Protein AF-A0A141RP90-F1 (afdb_monomer)

Solvent-accessible surface area (backbone atoms only — not comparable to full-atom values): 3570 Å² total; per-residue (Å²): 118,45,76,44,65,75,87,54,98,79,70,86,51,63,66,54,58,47,52,54,51,51,51,54,36,44,76,71,74,40,45,74,81,77,76,40,48,74,43,72,53,61,86,93,46,83,74,80,90,82,87,80,135

Nearest PDB structures (foldseek):
  7mrv-assembly1_A  TM=3.414E-01  e=5.956E+00  Homo sapiens

Sequence (53 aa):
YIWLCHLSKDNNHPELAYKTVEWKLKSKGIIVGKDVQLLALKRNTPSELYEFE

Radius of gyration: 12.18 Å; Cα contacts (8 Å, |Δi|>4): 49; chains: 1; bounding box: 21×28×29 Å

Secondary structure (DSSP, 8-state):
-EEE----SS---HHHHHHHHHHHHHHTT--BTTTB-EEE--SSSPPPP----

pLDDT: mean 87.61, std 11.54, range [58.03, 98.38]

Mean predicted aligned error: 4.45 Å

Foldseek 3Di:
DAEDEDPDPPPPCLVVVQVVVQVVCVVVVHHDPPNHPYYYDDHPDDDDDDDDD

Structure (mmCIF, N/CA/C/O backbone):
data_AF-A0A141RP90-F1
#
_entry.id   AF-A0A141RP90-F1
#
loop_
_atom_site.group_PDB
_atom_sit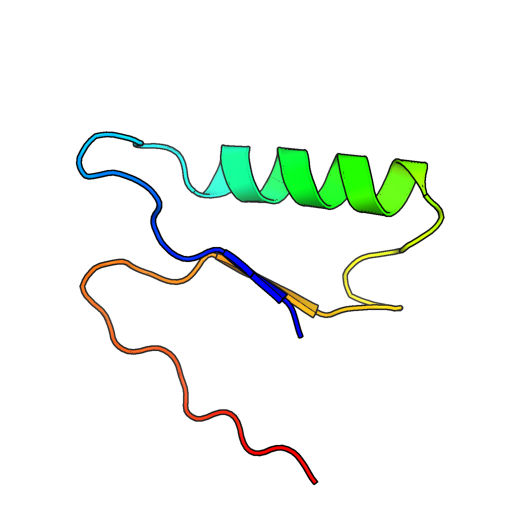e.id
_atom_site.type_symbol
_atom_site.label_atom_id
_atom_site.label_alt_id
_atom_site.label_comp_id
_atom_site.label_asym_id
_atom_site.label_entity_id
_atom_site.label_seq_id
_atom_site.pdbx_PDB_ins_code
_atom_site.Cartn_x
_atom_site.Cartn_y
_atom_site.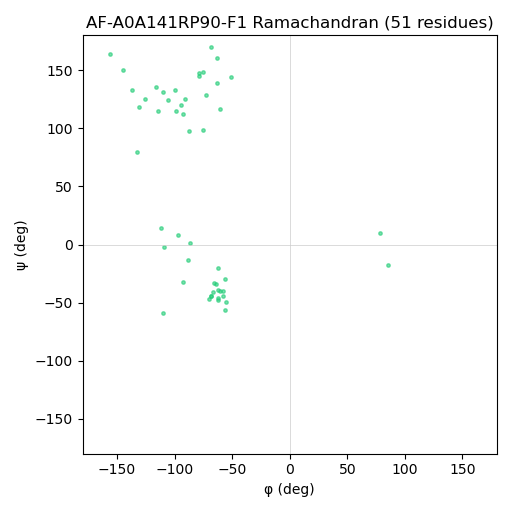Cartn_z
_atom_site.occupancy
_atom_site.B_iso_or_equiv
_atom_site.auth_seq_id
_atom_site.auth_comp_id
_atom_site.auth_asym_id
_atom_site.auth_atom_id
_atom_site.pdbx_PDB_model_num
ATOM 1 N N . TYR A 1 1 ? -6.466 -4.854 5.137 1.00 92.19 1 TYR A N 1
ATOM 2 C CA . TYR A 1 1 ? -5.188 -4.678 4.417 1.00 92.19 1 TYR A CA 1
ATOM 3 C C . TYR A 1 1 ? -5.471 -4.251 2.985 1.00 92.19 1 TYR A C 1
ATOM 5 O O . TYR A 1 1 ? -6.501 -4.636 2.446 1.00 92.19 1 TYR A O 1
ATOM 13 N N . ILE A 1 2 ? -4.598 -3.437 2.393 1.00 94.06 2 ILE A N 1
ATOM 14 C CA . ILE A 1 2 ? -4.647 -3.000 0.994 1.00 94.06 2 ILE A CA 1
ATOM 15 C C . ILE A 1 2 ? -3.255 -3.220 0.403 1.00 94.06 2 ILE A C 1
ATOM 17 O O . ILE A 1 2 ? -2.286 -2.609 0.853 1.00 94.06 2 ILE A O 1
ATOM 21 N N . TRP A 1 3 ? -3.160 -4.068 -0.618 1.00 92.12 3 TRP A N 1
ATOM 22 C CA . TRP A 1 3 ? -1.908 -4.329 -1.323 1.00 92.12 3 TRP A CA 1
ATOM 23 C C . TRP A 1 3 ? -1.917 -3.657 -2.690 1.00 92.12 3 TRP A C 1
ATOM 25 O O . TRP A 1 3 ? -2.797 -3.885 -3.519 1.00 92.12 3 TRP A O 1
ATOM 35 N N . LEU A 1 4 ? -0.912 -2.826 -2.922 1.00 91.06 4 LEU A N 1
ATOM 36 C CA . LEU A 1 4 ? -0.616 -2.227 -4.207 1.00 91.06 4 LEU A CA 1
ATOM 37 C C . LEU A 1 4 ? 0.285 -3.192 -4.967 1.00 91.06 4 LEU A C 1
ATOM 39 O O . LEU A 1 4 ? 1.496 -3.261 -4.745 1.00 91.06 4 LEU A O 1
ATOM 43 N N . CYS A 1 5 ? -0.338 -3.969 -5.845 1.00 86.00 5 CYS A N 1
ATOM 44 C CA . CYS A 1 5 ? 0.365 -4.840 -6.773 1.00 86.00 5 CYS A CA 1
ATOM 45 C C . CYS A 1 5 ? 0.966 -4.007 -7.912 1.00 86.00 5 CYS A C 1
ATOM 47 O O . CYS A 1 5 ? 0.415 -2.979 -8.310 1.00 86.00 5 CYS A O 1
ATOM 49 N N . HIS A 1 6 ? 2.101 -4.444 -8.459 1.00 71.12 6 HIS A N 1
ATOM 50 C CA . HIS A 1 6 ? 2.722 -3.756 -9.590 1.00 71.12 6 HIS A CA 1
ATOM 51 C C . HIS A 1 6 ? 1.778 -3.736 -10.802 1.00 71.12 6 HIS A C 1
ATOM 53 O O . HIS A 1 6 ? 1.462 -4.777 -11.367 1.00 71.12 6 HIS A O 1
ATOM 59 N N . LEU A 1 7 ? 1.363 -2.534 -11.211 1.00 59.47 7 LEU A N 1
ATOM 60 C CA . LEU A 1 7 ? 0.367 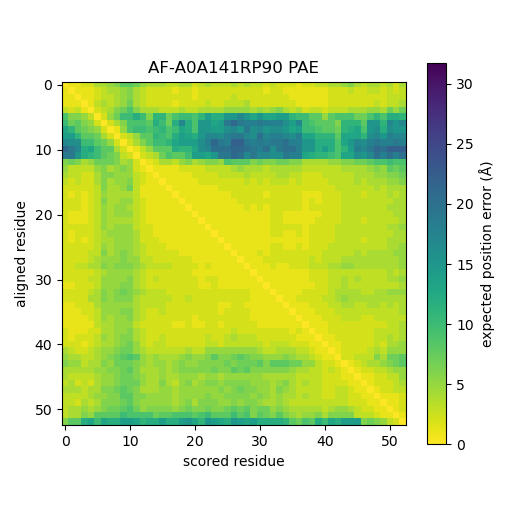-2.324 -12.269 1.00 59.47 7 LEU A CA 1
ATOM 61 C C . LEU A 1 7 ? 0.952 -2.242 -13.690 1.00 59.47 7 LEU A C 1
ATOM 63 O O . LEU A 1 7 ? 0.201 -2.332 -14.654 1.00 59.47 7 LEU A O 1
ATOM 67 N N . SER A 1 8 ? 2.268 -2.084 -13.870 1.00 59.06 8 SER A N 1
ATOM 68 C CA . SER A 1 8 ? 2.879 -2.158 -15.206 1.00 59.06 8 SER A CA 1
ATOM 69 C C . SER A 1 8 ? 4.361 -2.525 -15.155 1.00 59.06 8 SER A C 1
ATOM 71 O O . SER A 1 8 ? 4.987 -2.446 -14.095 1.00 59.06 8 SER A O 1
ATOM 73 N N . LYS A 1 9 ? 4.913 -2.936 -16.304 1.00 59.03 9 LYS A N 1
ATOM 74 C CA . LYS A 1 9 ? 6.321 -3.325 -16.499 1.00 59.03 9 LYS A CA 1
ATOM 75 C C . LYS A 1 9 ? 7.286 -2.137 -16.315 1.00 59.03 9 LYS A C 1
ATOM 77 O O . LYS A 1 9 ? 8.349 -2.332 -15.729 1.00 59.03 9 LYS A O 1
ATOM 82 N N . ASP A 1 10 ? 6.841 -0.931 -16.680 1.00 60.34 10 ASP A N 1
ATOM 83 C CA . ASP A 1 10 ? 7.647 0.304 -16.757 1.00 60.34 10 ASP A CA 1
ATOM 84 C C . ASP A 1 10 ? 7.327 1.351 -15.675 1.00 60.34 10 ASP A C 1
ATOM 86 O O . ASP A 1 10 ? 7.946 2.413 -15.622 1.00 60.34 10 ASP A O 1
ATOM 90 N N . ASN A 1 11 ? 6.343 1.099 -14.804 1.00 58.03 11 ASN A N 1
ATOM 91 C CA . ASN A 1 11 ? 6.027 2.028 -13.720 1.00 58.03 11 ASN A CA 1
ATOM 92 C C . ASN A 1 11 ? 7.097 1.913 -12.619 1.00 58.03 11 ASN A C 1
ATOM 94 O O . ASN A 1 11 ? 7.079 0.978 -11.814 1.00 58.03 11 ASN A O 1
ATOM 98 N N . ASN A 1 12 ? 8.055 2.842 -12.642 1.00 64.69 12 ASN A N 1
ATOM 99 C CA . ASN A 1 12 ? 9.327 2.774 -11.913 1.00 64.69 12 ASN A CA 1
ATOM 100 C C . ASN A 1 12 ? 9.290 3.300 -10.465 1.00 64.69 12 ASN A C 1
ATOM 102 O O . ASN A 1 12 ? 10.325 3.293 -9.804 1.00 64.69 12 ASN A O 1
ATOM 106 N N . HIS A 1 13 ? 8.137 3.747 -9.953 1.00 79.81 13 HIS A N 1
ATOM 107 C CA . HIS A 1 13 ? 8.060 4.409 -8.641 1.00 79.81 13 HIS A CA 1
ATOM 108 C C . HIS A 1 13 ? 6.915 3.858 -7.773 1.00 79.81 13 HIS A C 1
ATOM 110 O O . HIS A 1 13 ? 5.851 4.483 -7.689 1.00 79.81 13 HIS A O 1
ATOM 116 N N . PRO A 1 14 ? 7.091 2.692 -7.120 1.00 83.31 14 PRO A N 1
ATOM 117 C CA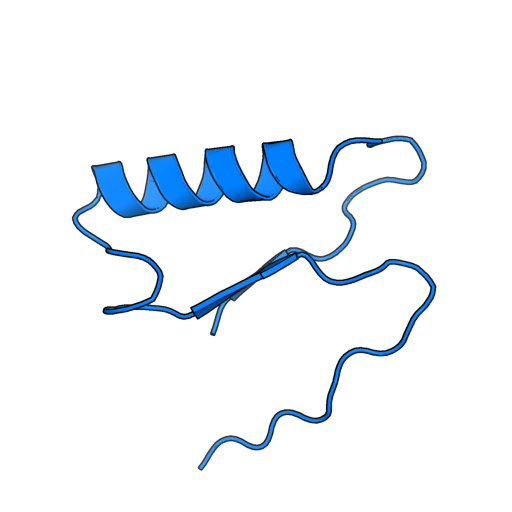 . PRO A 1 14 ? 6.099 2.150 -6.185 1.00 83.31 14 PRO A CA 1
ATOM 118 C C . PRO A 1 14 ? 5.755 3.130 -5.048 1.00 83.31 14 PRO A C 1
ATOM 120 O O . PRO A 1 14 ? 4.612 3.171 -4.591 1.00 83.31 14 PRO A O 1
ATOM 123 N N . GLU A 1 15 ? 6.694 3.991 -4.657 1.00 86.56 15 GLU A N 1
ATOM 124 C CA . GLU A 1 15 ? 6.507 5.043 -3.655 1.00 86.56 15 GLU A CA 1
ATOM 125 C C . GLU A 1 15 ? 5.482 6.092 -4.102 1.00 86.56 15 GLU A C 1
ATOM 127 O O . GLU A 1 15 ? 4.745 6.630 -3.275 1.00 86.56 15 GLU A O 1
ATOM 132 N N . LEU A 1 16 ? 5.410 6.383 -5.406 1.00 88.75 16 LEU A N 1
ATOM 133 C CA . LEU A 1 16 ? 4.442 7.335 -5.946 1.00 88.75 16 LEU A CA 1
ATOM 134 C C . LEU A 1 16 ? 3.029 6.756 -5.874 1.00 88.75 16 LEU A C 1
ATOM 136 O O . LEU A 1 16 ? 2.127 7.419 -5.371 1.00 88.75 16 LEU A O 1
ATOM 140 N N . ALA A 1 17 ? 2.853 5.502 -6.302 1.00 88.50 17 ALA A N 1
ATOM 141 C CA . ALA A 1 17 ? 1.573 4.805 -6.194 1.00 88.50 17 ALA A CA 1
ATOM 142 C C . ALA A 1 17 ? 1.103 4.727 -4.734 1.00 88.50 17 ALA A C 1
ATOM 144 O O . ALA A 1 17 ? -0.053 5.036 -4.440 1.00 88.50 17 ALA A O 1
ATOM 145 N N . TYR A 1 18 ? 2.021 4.395 -3.821 1.00 93.12 18 TYR A N 1
ATOM 146 C CA . TYR A 1 18 ? 1.754 4.400 -2.388 1.00 93.12 18 TYR A CA 1
ATOM 147 C C . TYR A 1 18 ? 1.265 5.769 -1.908 1.00 93.12 18 TYR A C 1
ATOM 149 O O . TYR A 1 18 ? 0.163 5.866 -1.367 1.00 93.12 18 TYR A O 1
ATOM 157 N N . LYS A 1 19 ? 2.035 6.838 -2.154 1.00 94.06 19 LYS A N 1
ATOM 158 C CA . LYS A 1 19 ? 1.683 8.197 -1.708 1.00 94.06 19 LYS A CA 1
ATOM 159 C C . LYS A 1 19 ? 0.367 8.687 -2.302 1.00 94.06 19 LYS A C 1
ATOM 161 O O . LYS A 1 19 ? -0.426 9.307 -1.600 1.00 94.06 19 LYS A O 1
ATOM 166 N N . THR A 1 20 ? 0.100 8.399 -3.575 1.00 94.50 20 THR A N 1
ATOM 167 C CA . THR A 1 20 ? -1.165 8.773 -4.221 1.00 94.50 20 THR A CA 1
ATOM 168 C C . THR A 1 20 ? -2.357 8.100 -3.547 1.00 94.50 20 THR A C 1
ATOM 170 O O . THR A 1 20 ? -3.358 8.765 -3.263 1.00 94.50 20 THR A O 1
ATOM 173 N N . VAL A 1 21 ? -2.261 6.799 -3.266 1.00 94.94 21 VAL A N 1
ATOM 174 C CA . VAL A 1 21 ? -3.339 6.058 -2.599 1.00 94.94 21 VAL A CA 1
ATOM 175 C C . VAL A 1 21 ? -3.493 6.514 -1.151 1.00 94.94 21 VAL A C 1
ATOM 177 O O . VAL A 1 21 ? -4.615 6.786 -0.728 1.00 94.94 21 VAL A O 1
ATOM 180 N N . GLU A 1 22 ? -2.392 6.690 -0.420 1.00 97.19 22 GLU A N 1
ATOM 181 C CA . GLU A 1 22 ? -2.392 7.228 0.944 1.00 97.19 22 GLU A CA 1
ATOM 182 C C . GLU A 1 22 ? -3.089 8.593 1.011 1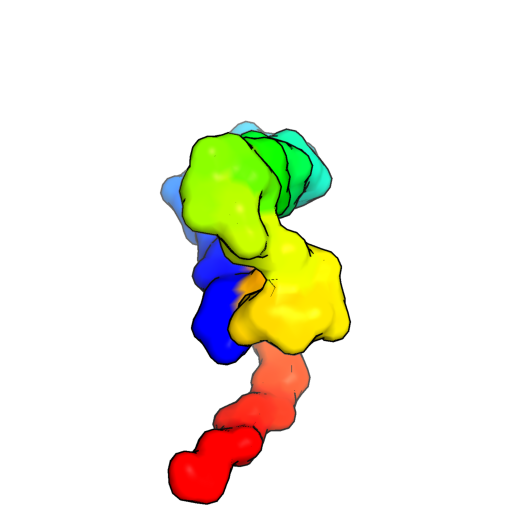.00 97.19 22 GLU A C 1
ATOM 184 O O . GLU A 1 22 ? -3.996 8.789 1.820 1.00 97.19 22 GLU A O 1
ATOM 189 N N . TRP A 1 23 ? -2.741 9.529 0.124 1.00 97.81 23 TRP A N 1
ATOM 190 C CA . TRP A 1 23 ? -3.397 10.836 0.061 1.00 97.81 23 TRP A CA 1
ATOM 191 C C . TRP A 1 23 ? -4.878 10.731 -0.272 1.00 97.81 23 TRP A C 1
ATOM 193 O O . TRP A 1 23 ? -5.694 11.449 0.314 1.00 97.81 23 TRP A O 1
ATOM 203 N N . LYS A 1 24 ? -5.256 9.825 -1.178 1.00 97.94 24 LYS A N 1
ATOM 204 C CA . LYS A 1 24 ? -6.666 9.639 -1.517 1.00 97.94 24 LYS A CA 1
ATOM 205 C C . LYS A 1 24 ? -7.458 9.067 -0.343 1.00 97.94 24 LYS A C 1
ATOM 207 O O . LYS A 1 24 ? -8.567 9.539 -0.096 1.00 97.94 24 LYS A O 1
ATOM 212 N N . LEU A 1 25 ? -6.895 8.114 0.396 1.00 97.88 25 LEU A N 1
ATOM 213 C CA . LEU A 1 25 ? -7.483 7.575 1.624 1.00 97.88 25 LEU A CA 1
ATOM 214 C C . LEU A 1 25 ? -7.619 8.667 2.688 1.00 97.88 25 LEU A C 1
ATOM 216 O O . LEU A 1 25 ? -8.719 8.889 3.198 1.00 97.88 25 LEU A O 1
ATOM 220 N N . LYS A 1 26 ? -6.554 9.441 2.914 1.00 97.88 26 LYS A N 1
ATOM 221 C CA . LYS A 1 26 ? -6.554 10.562 3.859 1.00 97.88 26 LYS A CA 1
ATOM 222 C C . LYS A 1 26 ? -7.616 11.606 3.517 1.00 97.88 26 LYS A C 1
ATOM 224 O O . LYS A 1 26 ? -8.306 12.083 4.411 1.00 97.88 26 LYS A O 1
ATOM 229 N N . SER A 1 27 ? -7.812 11.917 2.231 1.00 98.12 27 SER A N 1
ATOM 230 C CA . SER A 1 27 ? -8.866 12.844 1.779 1.00 98.12 27 SER A CA 1
ATOM 231 C C . SER A 1 27 ? -10.289 12.361 2.088 1.00 98.12 27 SER A C 1
ATOM 233 O O . SER A 1 27 ? -11.214 13.165 2.128 1.00 98.12 27 SER A O 1
ATOM 235 N N . LYS A 1 28 ? -10.463 11.056 2.322 1.00 97.88 28 LYS A N 1
ATOM 236 C CA . LYS A 1 28 ? -11.722 10.435 2.750 1.00 97.88 28 LYS A CA 1
ATOM 237 C C . LYS A 1 28 ? -11.790 10.211 4.267 1.00 97.88 28 LYS A C 1
ATOM 239 O O . LYS A 1 28 ? -12.704 9.541 4.729 1.00 97.88 28 LYS A O 1
ATOM 244 N N . GLY A 1 29 ? -10.827 10.733 5.030 1.00 97.88 29 GLY A N 1
ATOM 245 C CA . GLY A 1 29 ? -10.741 10.543 6.479 1.00 97.88 29 GLY A CA 1
ATOM 246 C C . GLY A 1 29 ? -10.180 9.187 6.916 1.00 97.88 29 GLY A C 1
ATOM 247 O O . GLY A 1 29 ? -10.238 8.885 8.100 1.00 97.88 29 GLY A O 1
ATOM 248 N N . ILE A 1 30 ? -9.631 8.387 5.995 1.00 98.38 30 ILE A N 1
ATOM 249 C CA . ILE A 1 30 ? -9.034 7.079 6.294 1.00 98.38 30 ILE A CA 1
ATOM 250 C C . ILE A 1 30 ? -7.527 7.261 6.501 1.00 98.38 30 ILE A C 1
ATOM 252 O O . ILE A 1 30 ? -6.813 7.707 5.599 1.00 98.38 30 ILE A O 1
ATOM 256 N N . ILE A 1 31 ? -7.035 6.906 7.681 1.00 97.19 31 ILE A N 1
ATOM 257 C CA . ILE A 1 31 ? -5.644 7.048 8.105 1.00 97.19 31 ILE A CA 1
ATOM 258 C C . ILE A 1 31 ? -4.925 5.705 7.941 1.00 97.19 31 ILE A C 1
ATOM 260 O O . ILE A 1 31 ? -5.220 4.724 8.624 1.00 97.19 31 ILE A O 1
ATOM 264 N N . VAL A 1 32 ? -3.939 5.664 7.044 1.00 97.31 32 VAL A N 1
ATOM 265 C CA . VAL A 1 32 ? -3.056 4.500 6.873 1.00 97.31 32 VAL A CA 1
ATOM 266 C C . VAL A 1 32 ? -2.254 4.253 8.156 1.00 97.31 32 VAL A C 1
ATOM 268 O O . VAL A 1 32 ? -1.807 5.192 8.810 1.00 97.31 32 VAL A O 1
ATOM 271 N N . GLY A 1 33 ? -2.106 2.986 8.540 1.00 95.06 33 GLY A N 1
ATOM 272 C CA . GLY A 1 33 ? -1.462 2.552 9.782 1.00 95.06 33 GLY A CA 1
ATOM 273 C C . GLY A 1 33 ? -2.399 2.529 10.994 1.00 95.06 33 GLY A C 1
ATOM 274 O O . GLY A 1 33 ? -2.093 1.849 11.970 1.00 95.06 33 GLY A O 1
ATOM 275 N N . LYS A 1 34 ? -3.550 3.212 10.918 1.00 97.00 34 LYS A N 1
ATOM 276 C CA . LYS A 1 34 ? -4.593 3.206 11.954 1.00 97.00 34 LYS A CA 1
ATOM 277 C C . LYS A 1 34 ? -5.844 2.459 11.496 1.00 97.00 34 LYS A C 1
ATOM 279 O O . LYS A 1 34 ? -6.239 1.489 12.128 1.00 97.00 34 LYS A O 1
ATOM 284 N N . ASP A 1 35 ? -6.444 2.908 10.397 1.00 97.31 35 ASP A N 1
ATOM 285 C CA . ASP A 1 35 ? -7.721 2.387 9.899 1.00 97.31 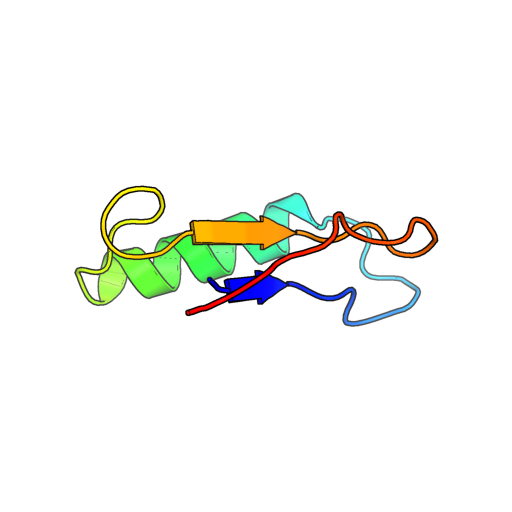35 ASP A CA 1
ATOM 286 C C . ASP A 1 35 ? -7.507 1.257 8.883 1.00 97.31 35 ASP A C 1
ATOM 288 O O . ASP A 1 35 ? -8.294 0.318 8.794 1.00 97.31 35 ASP A O 1
ATOM 292 N N . VAL A 1 36 ? -6.417 1.330 8.112 1.00 96.31 36 VAL A N 1
ATOM 293 C CA . VAL A 1 36 ? -6.012 0.297 7.151 1.00 96.31 36 VAL A CA 1
ATOM 294 C C . VAL A 1 36 ? -4.494 0.172 7.091 1.00 96.31 36 VAL A C 1
ATOM 296 O O . VAL A 1 36 ? -3.773 1.154 7.239 1.00 96.31 36 VAL A O 1
ATOM 299 N N . GLN A 1 37 ? -4.003 -1.028 6.790 1.00 95.50 37 GLN A N 1
ATOM 300 C CA . GLN A 1 37 ? -2.611 -1.245 6.390 1.00 95.50 37 GLN A CA 1
ATOM 301 C C . GLN A 1 37 ? -2.501 -1.142 4.867 1.00 95.50 37 GLN A C 1
ATOM 303 O O . GLN A 1 37 ? -3.232 -1.848 4.169 1.00 95.50 37 GLN A O 1
ATOM 308 N N . LEU A 1 38 ? -1.622 -0.271 4.365 1.00 95.31 38 LEU A N 1
ATOM 309 C CA . LEU A 1 38 ? -1.327 -0.095 2.940 1.00 95.31 38 LEU A CA 1
ATOM 310 C C . LEU A 1 38 ? 0.088 -0.612 2.669 1.00 95.31 38 LEU A C 1
ATOM 312 O O . LEU A 1 38 ? 1.011 -0.265 3.399 1.00 95.31 38 LEU A O 1
ATOM 316 N N . LEU A 1 39 ? 0.269 -1.437 1.640 1.00 92.19 39 LEU A N 1
ATOM 317 C CA . LEU A 1 39 ? 1.553 -2.070 1.327 1.00 92.19 39 LEU A CA 1
ATOM 318 C C . LEU A 1 39 ? 1.819 -2.010 -0.173 1.00 92.19 39 LEU A C 1
ATOM 320 O O . LEU A 1 39 ? 0.949 -2.372 -0.958 1.00 92.19 39 LEU A O 1
ATOM 324 N N . ALA A 1 40 ? 3.022 -1.606 -0.579 1.00 89.75 40 ALA A N 1
ATOM 325 C CA . ALA A 1 40 ? 3.491 -1.774 -1.953 1.00 89.75 40 ALA A CA 1
ATOM 326 C C . ALA A 1 40 ? 4.260 -3.095 -2.060 1.00 89.75 40 ALA A C 1
ATOM 328 O O . ALA A 1 40 ? 5.317 -3.254 -1.448 1.00 89.75 40 ALA A O 1
ATOM 329 N N . LEU A 1 41 ? 3.710 -4.057 -2.801 1.00 88.19 41 LEU A N 1
ATOM 330 C CA . LEU A 1 41 ? 4.345 -5.363 -2.975 1.00 88.19 41 LEU A CA 1
ATOM 331 C C . L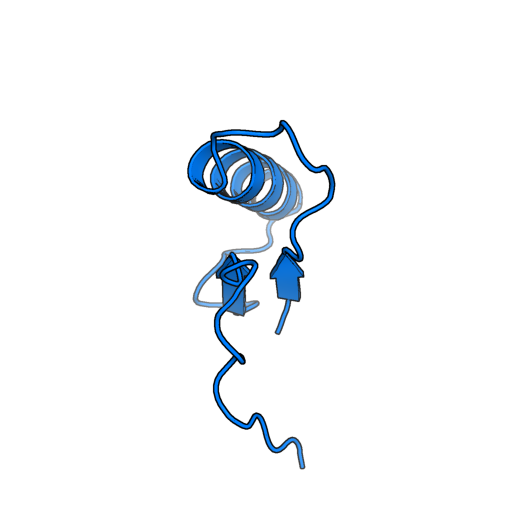EU A 1 41 ? 5.470 -5.281 -4.003 1.00 88.19 41 LEU A C 1
ATOM 333 O O . LEU A 1 41 ? 5.364 -4.528 -4.965 1.00 88.19 41 LEU A O 1
ATOM 337 N N . LYS A 1 42 ? 6.521 -6.088 -3.820 1.00 82.88 42 LYS A N 1
ATOM 338 C CA . LYS A 1 42 ? 7.630 -6.227 -4.775 1.00 82.88 42 LYS A CA 1
ATOM 339 C C . LYS A 1 42 ? 7.226 -7.141 -5.937 1.00 82.88 42 LYS A C 1
ATOM 341 O O . LYS A 1 42 ? 6.525 -8.125 -5.748 1.00 82.88 42 LYS A O 1
ATOM 346 N N . ARG A 1 43 ? 7.709 -6.848 -7.147 1.00 78.88 43 ARG A N 1
ATOM 347 C CA . ARG A 1 43 ? 7.295 -7.533 -8.389 1.00 78.88 43 ARG A CA 1
ATOM 348 C C . ARG A 1 43 ? 7.745 -8.990 -8.470 1.00 78.88 43 ARG A C 1
ATOM 350 O O . ARG A 1 43 ? 6.977 -9.848 -8.880 1.00 78.88 43 ARG A O 1
ATOM 357 N N . ASN A 1 44 ? 9.002 -9.235 -8.110 1.00 81.75 44 ASN A N 1
ATOM 358 C CA . ASN A 1 44 ? 9.679 -10.521 -8.308 1.00 81.75 44 ASN A CA 1
ATOM 359 C C . ASN A 1 44 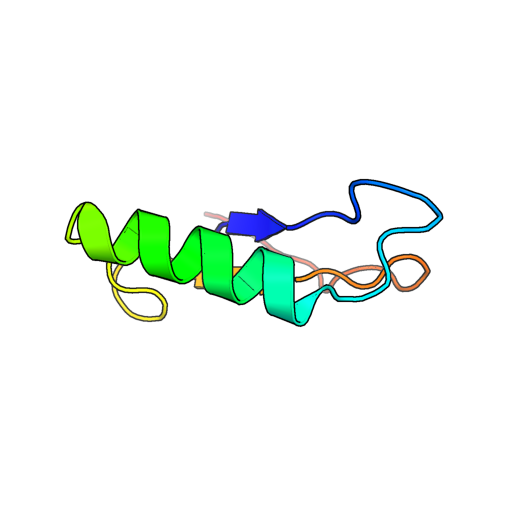? 9.967 -11.227 -6.981 1.00 81.75 44 ASN A C 1
ATOM 361 O O . ASN A 1 44 ? 10.796 -12.130 -6.918 1.00 81.75 44 ASN A O 1
ATOM 365 N N . THR A 1 45 ? 9.341 -10.768 -5.904 1.00 84.62 45 THR A N 1
ATOM 366 C CA . THR A 1 45 ? 9.512 -11.346 -4.579 1.00 84.62 45 THR A CA 1
ATOM 367 C C . THR A 1 45 ? 8.124 -11.679 -4.064 1.00 84.62 45 THR A C 1
ATOM 369 O O . THR A 1 45 ? 7.280 -10.780 -4.049 1.00 84.62 45 THR A O 1
ATOM 372 N N . PRO A 1 46 ? 7.874 -12.936 -3.666 1.00 88.31 46 PRO A N 1
ATOM 373 C CA . PRO A 1 46 ? 6.648 -13.289 -2.972 1.00 88.31 46 PRO A CA 1
ATOM 374 C C . PRO A 1 46 ? 6.416 -12.342 -1.795 1.00 88.31 46 PRO A C 1
ATOM 3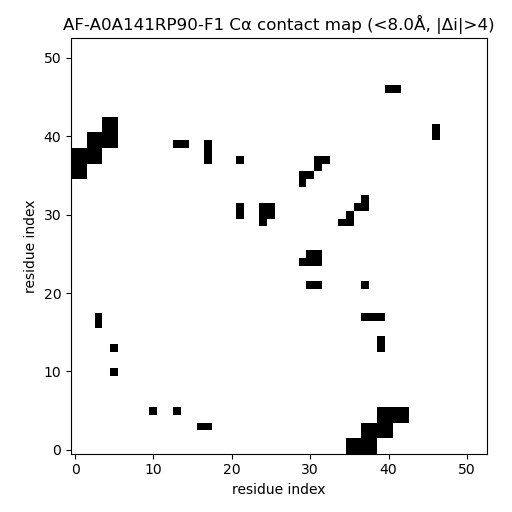76 O O . PRO A 1 46 ? 7.369 -11.906 -1.142 1.00 88.31 46 PRO A O 1
ATOM 379 N N . SER A 1 47 ? 5.156 -12.009 -1.538 1.00 88.38 47 SER A N 1
ATOM 380 C CA . SER A 1 47 ? 4.809 -11.331 -0.297 1.00 88.38 47 SER A CA 1
ATOM 381 C C . SER A 1 47 ? 5.001 -12.277 0.887 1.00 88.38 47 SER A C 1
ATOM 383 O O . SER A 1 47 ? 5.158 -13.488 0.719 1.00 88.38 47 SER A O 1
ATOM 385 N N . GLU A 1 48 ? 4.927 -11.730 2.094 1.00 89.06 48 GLU A N 1
ATOM 386 C CA . GLU A 1 48 ? 4.751 -12.552 3.288 1.00 89.06 48 GLU A CA 1
ATOM 387 C C . GLU A 1 48 ? 3.403 -13.291 3.237 1.00 89.06 48 GLU A C 1
ATOM 389 O O . GLU A 1 48 ? 2.501 -12.927 2.469 1.00 89.06 48 GLU A O 1
ATOM 394 N N . LEU A 1 49 ? 3.285 -14.352 4.037 1.00 91.62 49 LEU A N 1
ATOM 395 C CA . LEU A 1 49 ? 2.019 -15.042 4.251 1.00 91.62 49 LEU A CA 1
ATOM 396 C C . LEU A 1 49 ? 1.119 -14.159 5.123 1.00 91.62 49 LEU A C 1
ATOM 398 O O . LEU A 1 49 ? 1.537 -13.714 6.190 1.00 91.62 49 LEU A O 1
ATOM 402 N N . TYR A 1 50 ? -0.112 -13.929 4.672 1.00 89.06 50 TYR A N 1
ATOM 403 C CA . TYR A 1 50 ? -1.132 -13.220 5.441 1.00 89.06 50 TYR A CA 1
ATOM 404 C C . TYR A 1 50 ? -2.268 -14.186 5.763 1.00 89.06 50 TYR A C 1
ATOM 406 O O . TYR A 1 50 ? -2.960 -14.644 4.855 1.00 89.06 50 TYR A O 1
ATOM 414 N N . GLU A 1 51 ? -2.458 -14.472 7.047 1.00 90.94 51 GLU A N 1
ATOM 415 C CA . GLU A 1 51 ? -3.615 -15.207 7.554 1.00 90.94 51 GLU A CA 1
ATOM 416 C C . GLU A 1 51 ? -4.629 -14.213 8.122 1.00 90.94 51 GLU A C 1
ATOM 418 O O . GLU A 1 51 ? -4.272 -13.285 8.851 1.00 90.94 51 GLU A O 1
ATOM 423 N N . PHE A 1 52 ? -5.891 -14.389 7.740 1.00 86.94 52 PHE A N 1
ATOM 424 C CA . PHE A 1 52 ? -7.023 -13.624 8.250 1.00 86.94 52 PHE A CA 1
ATOM 425 C C . PHE A 1 52 ? -7.947 -14.592 8.983 1.00 86.94 52 PHE A C 1
ATOM 427 O O . PHE A 1 52 ? -8.187 -15.688 8.474 1.00 86.94 52 PHE A O 1
ATOM 434 N N . GLU A 1 53 ? -8.429 -14.186 10.157 1.00 78.19 53 GLU A N 1
ATOM 435 C CA . GLU A 1 53 ? -9.501 -14.881 10.886 1.00 78.19 53 GLU A CA 1
ATOM 436 C C . GLU A 1 53 ? -10.866 -14.690 10.212 1.00 78.19 53 GLU A C 1
ATOM 438 O O . GLU A 1 53 ? -11.118 -13.584 9.669 1.00 78.19 53 GLU A O 1
#